Protein AF-A0A348S200-F1 (afdb_monomer)

Secondary structure (DSSP, 8-state):
--------------------------SSPTT----------S-EEEEEE-TT--EEEEETTTTEEEEE---

Sequence (71 aa):
MSLALGVFTIHTCIAQDSSLREKTLTVTAPGAQLQQLGNDFKFTEGPAADKEGNVFFTDQPNDRIVRWDAR

pLDDT: mean 81.73, std 19.5, range [40.91, 98.56]

Solvent-accessible surface area (backbone atoms only — not comparable to full-atom values): 5143 Å² total; per-residue (Å²): 138,84,87,83,89,77,90,80,74,84,85,81,86,79,76,79,77,74,75,78,65,80,73,76,82,63,96,57,61,92,90,64,76,93,74,90,86,79,78,95,64,80,38,79,46,77,78,46,68,52,97,82,52,31,36,34,28,37,28,42,88,73,81,41,79,47,79,46,79,57,130

Mean predicted aligned error: 13.57 Å

Nearest PDB structures 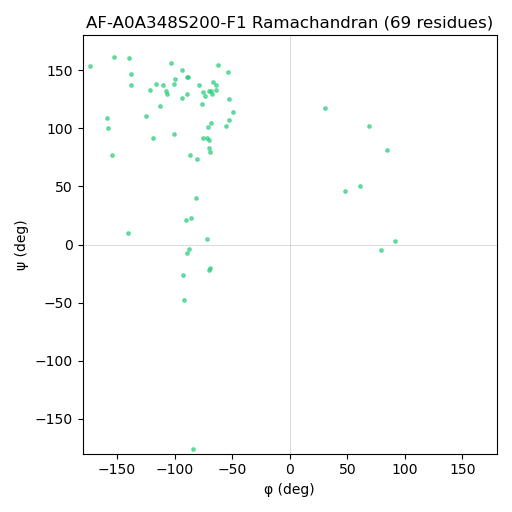(foldseek):
  3wwf-assembly1_C  TM=8.007E-01  e=3.505E-01  unclassified
  4qoa-assembly1_A-2  TM=4.522E-01  e=6.422E+00  Bacteroides uniformis ATCC 8492
  8j07-assembly1_G  TM=2.213E-01  e=3.007E+00  Homo sapiens

Radius of gyration: 30.86 Å; Cα contacts (8 Å, |Δi|>4): 59; chains: 1; bounding box: 26×28×101 Å

Structure (mmCIF, N/CA/C/O backbone):
data_AF-A0A348S200-F1
#
_entry.id   AF-A0A348S200-F1
#
loop_
_atom_site.group_PDB
_atom_site.id
_atom_site.type_symbol
_atom_site.label_atom_id
_atom_site.label_alt_id
_atom_site.label_comp_id
_atom_site.label_asym_id
_atom_site.label_entity_id
_atom_site.label_seq_id
_atom_site.pdbx_PDB_ins_code
_atom_site.Cartn_x
_atom_site.Cartn_y
_atom_site.Cartn_z
_atom_site.occupancy
_atom_site.B_iso_or_equiv
_atom_site.auth_seq_id
_atom_site.auth_comp_id
_atom_site.auth_asym_id
_atom_site.auth_atom_id
_atom_site.pdbx_PDB_model_num
ATOM 1 N N . MET A 1 1 ? -9.640 -17.750 88.040 1.00 46.75 1 MET A N 1
ATOM 2 C CA . MET A 1 1 ? -8.186 -18.022 88.040 1.00 46.75 1 MET A CA 1
ATOM 3 C C . MET A 1 1 ? -7.808 -18.612 86.694 1.00 46.75 1 MET A C 1
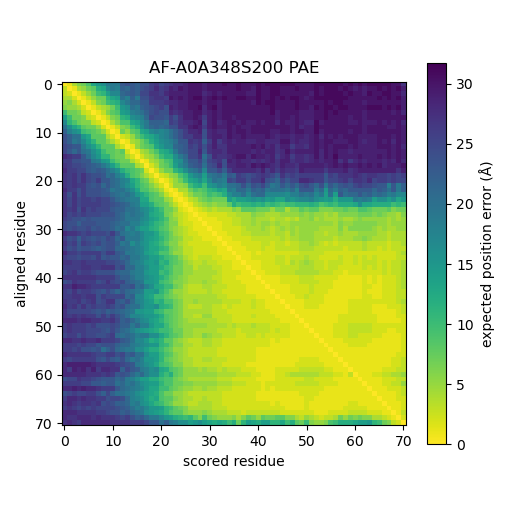ATOM 5 O O . MET A 1 1 ? -8.617 -19.327 86.123 1.00 46.75 1 MET A O 1
ATOM 9 N N . SER A 1 2 ? -6.591 -18.307 86.246 1.00 50.25 2 SER A N 1
ATOM 10 C CA . SER A 1 2 ? -5.960 -18.680 84.972 1.00 50.25 2 SER A CA 1
ATOM 11 C C . SER A 1 2 ? -6.275 -17.789 83.760 1.00 50.25 2 SER A C 1
ATOM 13 O O . SER A 1 2 ? -7.115 -18.089 82.918 1.00 50.25 2 SER A O 1
ATOM 15 N N . LEU A 1 3 ? -5.538 -16.672 83.704 1.00 40.91 3 LEU A N 1
ATOM 16 C CA . LEU A 1 3 ? -5.104 -16.020 82.468 1.00 40.91 3 LEU A CA 1
ATOM 17 C C . LEU A 1 3 ? -4.156 -16.968 81.713 1.00 40.91 3 LEU A C 1
ATOM 19 O O . LEU A 1 3 ? -3.220 -17.485 82.320 1.00 40.91 3 LEU A O 1
ATOM 23 N N . ALA A 1 4 ? -4.307 -17.080 80.395 1.00 51.34 4 ALA A N 1
ATOM 24 C CA . ALA A 1 4 ? -3.197 -17.413 79.508 1.00 51.34 4 ALA A CA 1
ATOM 25 C C . ALA A 1 4 ? -3.092 -16.336 78.426 1.00 51.34 4 ALA A C 1
ATOM 27 O O . ALA A 1 4 ? -3.966 -16.159 77.580 1.00 51.34 4 ALA A O 1
ATOM 28 N N . LEU A 1 5 ? -2.009 -15.582 78.554 1.00 51.03 5 LEU A N 1
ATOM 29 C CA . LEU A 1 5 ? -1.487 -14.563 77.664 1.00 51.03 5 LEU A CA 1
ATOM 30 C C . LEU A 1 5 ? -0.986 -15.240 76.374 1.00 51.03 5 LEU A C 1
ATOM 32 O O . LEU A 1 5 ? -0.237 -16.211 76.452 1.00 51.03 5 LEU A O 1
ATOM 36 N N . GLY A 1 6 ? -1.361 -14.730 75.202 1.00 45.84 6 GLY A N 1
ATOM 37 C CA . GLY A 1 6 ? -0.906 -15.257 73.913 1.00 45.84 6 GLY A CA 1
ATOM 38 C C . GLY A 1 6 ? -0.946 -14.185 72.834 1.00 45.84 6 GLY A C 1
ATOM 39 O O . GLY A 1 6 ? -1.867 -14.134 72.028 1.00 45.84 6 GLY A O 1
ATOM 40 N N . VAL A 1 7 ? 0.042 -13.293 72.864 1.00 54.28 7 VAL A N 1
ATOM 41 C CA . VAL A 1 7 ? 0.286 -12.273 71.840 1.00 54.28 7 VAL A CA 1
ATOM 42 C C . VAL A 1 7 ? 0.737 -12.980 70.559 1.00 54.28 7 VAL A C 1
ATOM 44 O O . VAL A 1 7 ? 1.876 -13.431 70.482 1.00 54.28 7 VAL A O 1
ATOM 47 N N . PHE A 1 8 ? -0.140 -13.082 69.558 1.00 50.09 8 PHE A N 1
ATOM 48 C CA . PHE A 1 8 ? 0.251 -13.419 68.186 1.00 50.09 8 PHE A CA 1
ATOM 49 C C . PHE A 1 8 ? 0.298 -12.132 67.357 1.00 50.09 8 PHE A C 1
ATOM 51 O O . PHE A 1 8 ? -0.712 -11.593 66.920 1.00 50.09 8 PHE A O 1
ATOM 58 N N . THR A 1 9 ? 1.519 -11.614 67.286 1.00 50.03 9 THR A N 1
ATOM 59 C CA . THR A 1 9 ? 2.178 -10.908 66.183 1.00 50.03 9 THR A CA 1
ATOM 60 C C . THR A 1 9 ? 1.326 -10.074 65.217 1.00 50.03 9 THR A C 1
ATOM 62 O O . THR A 1 9 ? 0.525 -10.553 64.423 1.00 50.03 9 THR A O 1
ATOM 65 N N . ILE A 1 10 ? 1.642 -8.785 65.244 1.00 58.66 10 ILE A N 1
ATOM 66 C CA . ILE A 1 10 ? 1.326 -7.745 64.272 1.00 58.66 10 ILE A CA 1
ATOM 67 C C . ILE A 1 10 ? 1.789 -8.150 62.851 1.00 58.66 10 ILE A C 1
ATOM 69 O O . ILE A 1 10 ? 2.843 -8.756 62.698 1.00 58.66 10 ILE A O 1
ATOM 73 N N . HIS A 1 11 ? 1.044 -7.687 61.836 1.00 53.62 11 HIS A N 1
ATOM 74 C CA . HIS A 1 11 ? 1.399 -7.609 60.407 1.00 53.62 11 HIS A CA 1
ATOM 75 C C . HIS A 1 11 ? 1.526 -8.935 59.640 1.00 53.62 11 HIS A C 1
ATOM 77 O O . HIS A 1 11 ? 2.589 -9.536 59.585 1.00 53.62 11 HIS A O 1
ATOM 83 N N . THR A 1 12 ? 0.506 -9.278 58.848 1.00 48.06 12 THR A N 1
ATOM 84 C CA . THR A 1 12 ? 0.576 -9.014 57.398 1.00 48.06 12 THR A CA 1
ATOM 85 C C . THR A 1 12 ? -0.844 -8.976 56.824 1.00 48.06 12 THR A C 1
ATOM 87 O O . THR A 1 12 ? -1.468 -10.003 56.572 1.00 48.06 12 THR A O 1
ATOM 90 N N . CYS A 1 13 ? -1.382 -7.777 56.613 1.00 48.06 13 CYS A N 1
ATOM 91 C CA . CYS A 1 13 ? -2.462 -7.584 55.656 1.00 48.06 13 CYS A CA 1
ATOM 92 C C . CYS A 1 13 ? -1.857 -7.728 54.252 1.00 48.06 13 CYS A C 1
ATOM 94 O O . CYS A 1 13 ? -1.371 -6.759 53.683 1.00 48.06 13 CYS A O 1
ATOM 96 N N . ILE A 1 14 ? -1.857 -8.934 53.680 1.00 56.47 14 ILE A N 1
ATOM 97 C CA . ILE A 1 14 ? -1.649 -9.064 52.233 1.00 56.47 14 ILE A CA 1
ATOM 98 C C . ILE A 1 14 ? -3.015 -8.908 51.570 1.00 56.47 14 ILE A C 1
ATOM 100 O O . ILE A 1 14 ? -3.651 -9.874 51.163 1.00 56.47 14 ILE A O 1
ATOM 104 N N . ALA A 1 15 ? -3.482 -7.664 51.478 1.00 59.53 15 ALA A N 1
ATOM 105 C CA . ALA A 1 15 ? -4.334 -7.294 50.361 1.00 59.53 15 ALA A CA 1
ATOM 106 C C . ALA A 1 15 ? -3.393 -7.162 49.158 1.00 59.53 15 ALA A C 1
ATOM 108 O O . ALA A 1 15 ? -2.778 -6.119 48.952 1.00 59.53 15 ALA A O 1
ATOM 109 N N . GLN A 1 16 ? -3.206 -8.244 48.400 1.00 57.56 16 GLN A N 1
ATOM 110 C CA . GLN A 1 16 ? -2.669 -8.125 47.048 1.00 57.56 16 GLN A CA 1
ATOM 111 C C . GLN A 1 16 ? -3.762 -7.470 46.200 1.00 57.56 16 GLN A C 1
ATOM 113 O O . GLN A 1 16 ? -4.550 -8.149 45.548 1.00 57.56 16 GLN A O 1
ATOM 118 N N . ASP A 1 17 ? -3.832 -6.139 46.252 1.00 57.19 17 ASP A N 1
ATOM 119 C CA . ASP A 1 17 ? -4.509 -5.344 45.234 1.00 57.19 17 ASP A CA 1
ATOM 120 C C . ASP A 1 17 ? -3.678 -5.436 43.949 1.00 57.19 17 ASP A C 1
ATOM 122 O O . ASP A 1 17 ? -2.853 -4.585 43.626 1.00 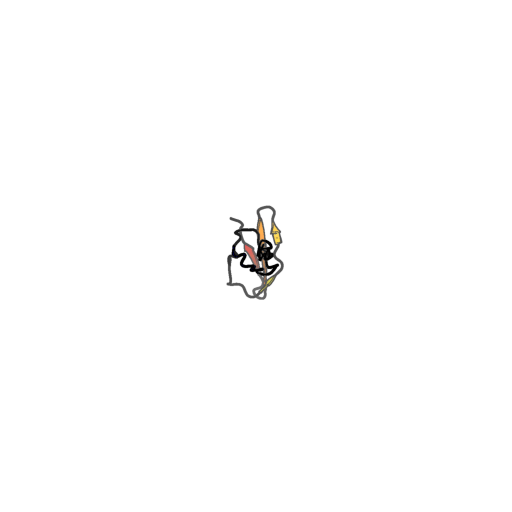57.19 17 ASP A O 1
ATOM 126 N N . SER A 1 18 ? -3.829 -6.547 43.236 1.00 60.94 18 SER A N 1
ATOM 127 C CA . SER A 1 18 ? -3.245 -6.767 41.916 1.00 60.94 18 SER A CA 1
ATOM 128 C C . SER A 1 18 ? -4.098 -6.113 40.820 1.00 60.94 18 SER A C 1
ATOM 130 O O . SER A 1 18 ? -4.304 -6.692 39.754 1.00 60.94 18 SER A O 1
ATOM 132 N N . SER A 1 19 ? -4.633 -4.910 41.059 1.00 61.47 19 SER A N 1
ATOM 133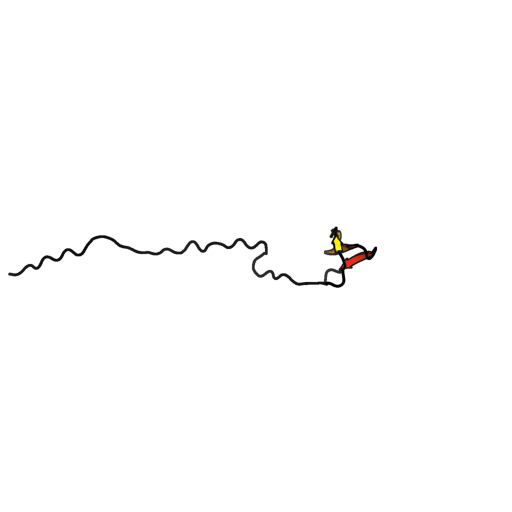 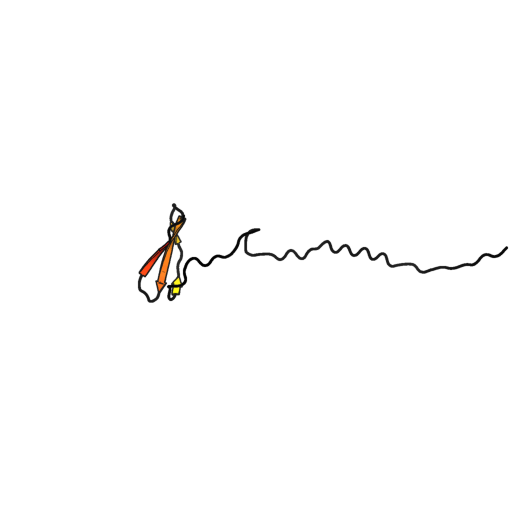C CA . SER A 1 19 ? -5.516 -4.241 40.093 1.00 61.47 19 SER A CA 1
ATOM 134 C C . SER A 1 19 ? -4.798 -3.395 39.043 1.00 61.47 19 SER A C 1
ATOM 136 O O . SER A 1 19 ? -5.431 -2.972 38.073 1.00 61.47 19 SER A O 1
ATOM 138 N N . LEU A 1 20 ? -3.474 -3.242 39.108 1.00 61.16 20 LEU A N 1
ATOM 139 C CA . LEU A 1 20 ? -2.721 -2.758 37.953 1.00 61.16 20 LEU A CA 1
ATOM 140 C C . LEU A 1 20 ? -2.479 -3.922 36.989 1.00 61.16 20 LEU A C 1
ATOM 142 O O . LEU A 1 20 ? -1.370 -4.436 36.866 1.00 61.16 20 LEU A O 1
ATOM 146 N N . ARG A 1 21 ? -3.546 -4.340 36.291 1.00 66.31 21 ARG A N 1
ATOM 147 C CA . ARG A 1 21 ? -3.406 -5.048 35.014 1.00 66.31 21 ARG A CA 1
ATOM 148 C C . ARG A 1 21 ? -2.443 -4.224 34.177 1.00 66.31 21 ARG A C 1
ATOM 150 O O . ARG A 1 21 ? -2.763 -3.091 33.816 1.00 66.31 21 ARG A O 1
ATOM 157 N N . GLU A 1 22 ? -1.278 -4.786 33.891 1.00 67.69 22 GLU A N 1
ATOM 158 C CA . GLU A 1 22 ? -0.360 -4.240 32.909 1.00 67.69 22 GLU A CA 1
ATOM 159 C C . GLU A 1 22 ? -1.144 -4.112 31.605 1.00 67.69 22 GLU A C 1
ATOM 161 O O . GLU A 1 22 ? -1.491 -5.100 30.955 1.00 67.69 22 GLU A O 1
ATOM 166 N N . LYS A 1 23 ? -1.563 -2.884 31.292 1.00 66.62 23 LYS A N 1
ATOM 167 C CA . LYS A 1 23 ? -2.308 -2.591 30.079 1.00 66.62 23 LYS A CA 1
ATOM 168 C C . LYS A 1 23 ? -1.312 -2.762 28.949 1.00 66.62 23 LYS A C 1
ATOM 170 O O . LYS A 1 23 ? -0.614 -1.812 28.608 1.00 66.62 23 LYS A O 1
ATOM 175 N N . THR A 1 24 ? -1.224 -3.973 28.406 1.00 73.12 24 THR A N 1
ATOM 176 C CA . THR A 1 24 ? -0.489 -4.239 27.176 1.00 73.12 24 THR A CA 1
ATOM 177 C C . THR A 1 24 ? -1.009 -3.252 26.145 1.00 73.12 24 THR A C 1
ATOM 179 O O . THR A 1 24 ? -2.162 -3.325 25.717 1.00 73.12 24 THR A O 1
ATOM 182 N N . LEU A 1 25 ? -0.189 -2.255 25.828 1.00 79.25 25 LEU A N 1
ATOM 183 C CA . LEU A 1 25 ? -0.524 -1.269 24.820 1.00 79.25 25 LEU A CA 1
ATOM 184 C C . LEU A 1 25 ? -0.444 -1.991 23.481 1.00 79.25 25 LEU A C 1
ATOM 186 O O . LEU A 1 25 ? 0.637 -2.26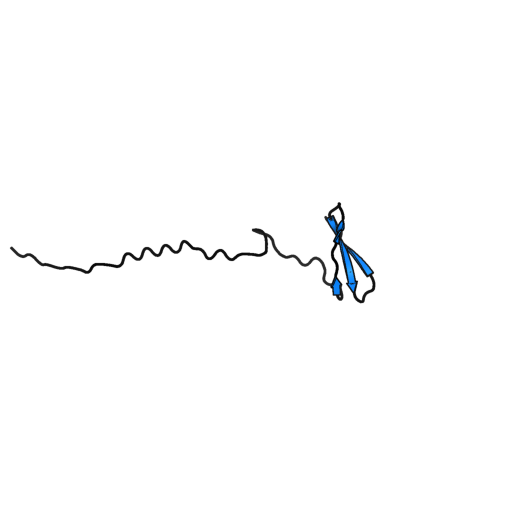8 22.968 1.00 79.25 25 LEU A O 1
ATOM 190 N N . THR A 1 26 ? -1.600 -2.366 22.949 1.00 86.50 26 THR A N 1
ATOM 191 C CA . THR A 1 26 ? -1.701 -2.906 21.600 1.00 86.50 26 THR A CA 1
ATOM 192 C C . THR A 1 26 ? -1.643 -1.749 20.613 1.00 86.50 26 THR A C 1
ATOM 194 O O . THR A 1 26 ? -2.278 -0.716 20.811 1.00 86.50 26 THR A O 1
ATOM 197 N N . VAL A 1 27 ? -0.887 -1.921 19.528 1.00 91.50 27 VAL A N 1
ATOM 198 C CA . VAL A 1 27 ? -0.864 -0.956 18.412 1.00 91.50 27 VAL A CA 1
ATOM 199 C C . VAL A 1 27 ? -2.194 -0.981 17.644 1.00 91.50 27 VAL A C 1
ATOM 201 O O . VAL A 1 27 ? -2.548 -0.029 16.956 1.00 91.50 27 VAL A O 1
ATOM 204 N N . THR A 1 28 ? -2.955 -2.067 17.780 1.00 91.75 28 THR A N 1
ATOM 205 C CA . THR A 1 28 ? -4.254 -2.258 17.141 1.00 91.75 28 THR A CA 1
ATOM 206 C C . THR A 1 28 ? -5.406 -1.824 18.047 1.00 91.75 28 THR A C 1
ATOM 208 O O . THR A 1 28 ? -5.330 -1.905 19.278 1.00 91.75 28 THR A O 1
ATOM 211 N N . ALA A 1 29 ? -6.500 -1.377 17.424 1.00 91.25 29 ALA A N 1
ATOM 212 C CA . ALA A 1 29 ? -7.752 -1.089 18.116 1.00 91.25 29 ALA A CA 1
ATOM 213 C C . ALA A 1 29 ? -8.340 -2.362 18.770 1.00 91.25 29 ALA A C 1
ATOM 215 O O . ALA A 1 29 ? -8.084 -3.470 18.286 1.00 91.25 29 ALA A O 1
ATOM 216 N N . PRO A 1 30 ? -9.154 -2.243 19.839 1.00 90.19 30 PRO A N 1
ATOM 217 C CA . PRO A 1 30 ? -9.793 -3.396 20.471 1.00 90.19 30 PRO A CA 1
ATOM 218 C C . PRO A 1 30 ? -10.563 -4.261 19.464 1.00 90.19 30 PRO A C 1
ATOM 220 O O . PRO A 1 30 ? -11.419 -3.765 18.737 1.00 90.19 30 PRO A O 1
ATOM 223 N N . GLY A 1 31 ? -10.250 -5.557 19.424 1.00 91.69 31 GLY A N 1
ATOM 224 C CA . GLY A 1 31 ? -10.888 -6.520 18.520 1.00 91.69 31 GLY A CA 1
ATOM 225 C C . GLY A 1 31 ? -10.383 -6.504 17.071 1.00 91.69 31 GLY A C 1
ATOM 226 O O . GLY A 1 31 ? -10.786 -7.370 16.299 1.00 91.69 31 GLY A O 1
ATOM 227 N N . ALA A 1 32 ? -9.490 -5.583 16.692 1.00 93.75 32 ALA A N 1
ATOM 228 C CA . ALA A 1 32 ? -8.915 -5.567 15.352 1.00 93.75 32 ALA A CA 1
ATOM 229 C C . ALA A 1 32 ? -7.951 -6.747 15.152 1.00 93.75 32 ALA A C 1
ATOM 231 O O . ALA A 1 32 ? -7.064 -6.992 15.974 1.00 93.75 32 ALA A O 1
ATOM 232 N N . GLN A 1 33 ? -8.115 -7.455 14.034 1.00 92.81 33 GLN A N 1
ATOM 233 C CA . GLN A 1 33 ? -7.256 -8.563 13.626 1.00 92.81 33 GLN A C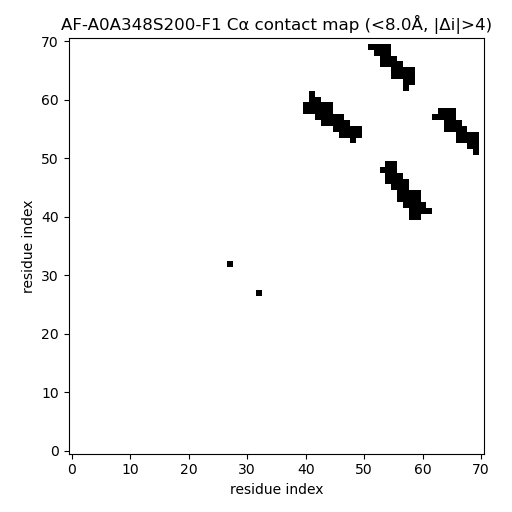A 1
ATOM 234 C C . GLN A 1 33 ? -6.531 -8.210 12.329 1.00 92.81 33 GLN A C 1
ATOM 236 O O . GLN A 1 33 ? -7.126 -7.647 11.412 1.00 92.81 33 GLN A O 1
ATOM 241 N N . LEU A 1 34 ? -5.243 -8.545 12.254 1.00 93.19 34 LEU A N 1
ATOM 242 C CA . LEU A 1 34 ? -4.469 -8.396 11.027 1.00 93.19 34 LEU A CA 1
ATOM 243 C C . LEU A 1 34 ? -4.884 -9.487 10.035 1.00 93.19 34 LEU A C 1
ATOM 245 O O . LEU A 1 34 ? -4.851 -10.670 10.368 1.00 93.19 34 LEU A O 1
ATOM 249 N N . GLN A 1 35 ? -5.232 -9.089 8.815 1.00 93.44 35 GLN A N 1
ATOM 250 C CA . GLN A 1 35 ? -5.573 -10.003 7.731 1.00 93.44 35 GLN A CA 1
ATOM 251 C C . GLN A 1 35 ? -4.634 -9.782 6.547 1.00 93.44 35 GLN A C 1
ATOM 253 O O . GLN A 1 35 ? -4.420 -8.653 6.111 1.00 93.44 35 GLN A O 1
ATOM 258 N N . GLN A 1 36 ? -4.096 -10.872 6.003 1.00 94.12 36 GLN A N 1
ATOM 259 C CA . GLN A 1 36 ? -3.347 -10.830 4.754 1.00 94.12 36 GLN A CA 1
ATOM 260 C C . GLN A 1 36 ? -4.325 -10.706 3.578 1.00 94.12 36 GLN A C 1
ATOM 262 O O . GLN A 1 36 ? -5.177 -11.572 3.391 1.00 94.12 36 GLN A O 1
ATOM 267 N N . LEU A 1 37 ? -4.194 -9.636 2.791 1.00 92.00 37 LEU A N 1
ATOM 268 C CA . LEU A 1 37 ? -5.049 -9.373 1.625 1.00 92.00 37 LEU A CA 1
ATOM 269 C C . LEU A 1 37 ? -4.464 -9.920 0.312 1.00 92.00 37 LEU A C 1
ATOM 271 O O . LEU A 1 37 ? -5.214 -10.264 -0.596 1.00 92.00 37 LEU 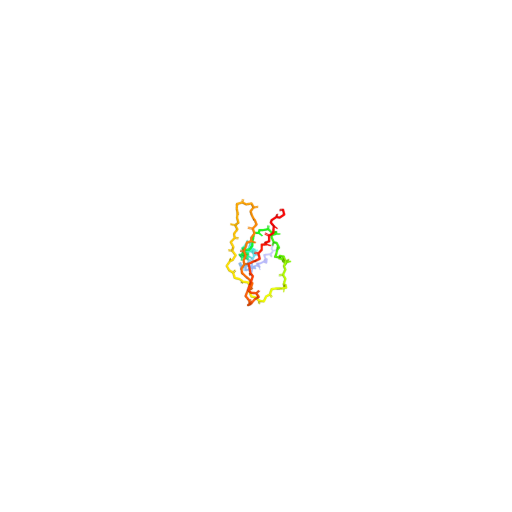A O 1
ATOM 275 N N . GLY A 1 38 ? -3.138 -10.055 0.225 1.00 93.12 38 GLY A N 1
ATOM 276 C CA . GLY A 1 38 ? -2.440 -10.647 -0.917 1.00 93.12 38 GLY A CA 1
ATOM 277 C C . GLY A 1 38 ? -0.942 -10.806 -0.648 1.00 93.12 38 GLY A C 1
ATOM 278 O O . GLY A 1 38 ? -0.383 -10.092 0.183 1.00 93.12 38 GLY A O 1
ATOM 279 N N . ASN A 1 39 ? -0.303 -11.764 -1.319 1.00 95.94 39 ASN A N 1
ATOM 280 C CA . ASN A 1 39 ? 1.126 -12.084 -1.175 1.00 95.94 39 ASN A CA 1
ATOM 281 C C . ASN A 1 39 ? 1.830 -12.423 -2.500 1.00 95.94 39 ASN A C 1
ATOM 283 O O . ASN A 1 39 ? 2.987 -12.832 -2.482 1.00 95.94 39 ASN A O 1
ATOM 287 N N . ASP A 1 40 ? 1.178 -12.202 -3.641 1.00 96.50 40 ASP A N 1
ATOM 288 C CA . ASP A 1 40 ? 1.745 -12.460 -4.974 1.00 96.50 40 ASP A CA 1
ATOM 289 C C . ASP A 1 40 ? 2.587 -11.280 -5.510 1.00 96.50 40 ASP A C 1
ATOM 291 O O . ASP A 1 40 ? 2.780 -11.115 -6.718 1.00 96.50 40 ASP A O 1
ATOM 295 N N . PHE A 1 41 ? 3.083 -10.434 -4.606 1.00 96.94 41 PHE A N 1
ATOM 296 C CA . PHE A 1 41 ? 3.902 -9.258 -4.897 1.00 96.94 41 PHE A CA 1
ATOM 297 C C . PHE A 1 41 ? 5.372 -9.551 -4.593 1.00 96.94 41 PHE A C 1
ATOM 299 O O . PHE A 1 41 ? 5.693 -10.432 -3.792 1.00 96.94 41 PHE A O 1
ATOM 306 N N . LYS A 1 42 ? 6.285 -8.820 -5.231 1.00 97.94 42 LYS A N 1
ATOM 307 C CA . LYS A 1 42 ? 7.724 -8.953 -4.973 1.00 97.94 42 LYS A CA 1
ATOM 308 C C . LYS A 1 42 ? 8.193 -7.976 -3.906 1.00 97.94 42 LYS A C 1
ATOM 310 O O . LYS A 1 42 ? 8.869 -8.402 -2.971 1.00 97.94 42 LYS A O 1
ATOM 315 N N . PHE A 1 43 ? 7.818 -6.706 -4.020 1.00 97.56 43 PHE A N 1
ATOM 316 C CA . PHE A 1 43 ? 8.160 -5.677 -3.045 1.00 97.56 43 PHE A CA 1
ATOM 317 C C . PHE A 1 43 ? 7.187 -4.501 -3.148 1.00 97.56 43 PHE A C 1
ATOM 319 O O . PHE A 1 43 ? 7.195 -3.748 -4.121 1.00 97.56 43 PHE A O 1
ATOM 326 N N . THR A 1 44 ? 6.317 -4.362 -2.150 1.00 97.75 44 THR A N 1
ATOM 327 C CA . THR A 1 44 ? 5.273 -3.333 -2.145 1.00 97.75 44 THR A CA 1
ATOM 328 C C . THR A 1 44 ? 5.766 -2.039 -1.505 1.00 97.75 44 THR A C 1
ATOM 330 O O . THR A 1 44 ? 6.237 -2.077 -0.370 1.00 97.75 44 THR A O 1
ATOM 333 N N . GLU A 1 45 ? 5.583 -0.894 -2.164 1.00 98.06 45 GLU A N 1
ATOM 334 C CA . GLU A 1 45 ? 5.913 0.427 -1.605 1.00 98.06 45 GLU A CA 1
ATOM 335 C C . GLU A 1 45 ? 4.862 1.492 -1.939 1.00 98.06 45 GLU A C 1
ATOM 337 O O . GLU A 1 45 ? 4.099 1.369 -2.901 1.00 98.06 45 GLU A O 1
ATOM 342 N N . GLY A 1 46 ? 4.873 2.576 -1.158 1.00 97.75 46 GLY A N 1
ATOM 343 C CA . GLY A 1 46 ? 4.120 3.799 -1.436 1.00 97.75 46 GLY A CA 1
ATOM 344 C C . GLY A 1 46 ? 2.598 3.631 -1.494 1.00 97.75 46 GLY A C 1
ATOM 345 O O . GLY A 1 46 ? 2.006 4.077 -2.476 1.00 97.75 46 GLY A O 1
ATOM 346 N N . PRO A 1 47 ? 1.944 3.003 -0.494 1.00 97.94 47 PRO A N 1
ATOM 347 C CA . PRO A 1 47 ? 0.491 2.915 -0.481 1.00 97.94 47 PRO A CA 1
ATOM 348 C C . PRO A 1 47 ? -0.146 4.309 -0.352 1.00 97.94 47 PRO A C 1
ATOM 350 O O . PRO A 1 47 ? 0.228 5.093 0.522 1.00 97.94 47 PRO A O 1
ATOM 353 N N . ALA A 1 48 ? -1.143 4.597 -1.185 1.00 98.38 48 ALA A N 1
ATOM 354 C CA . ALA A 1 48 ? -1.957 5.809 -1.134 1.00 98.38 48 ALA A CA 1
ATOM 355 C C . ALA A 1 48 ? -3.432 5.467 -1.376 1.00 98.38 48 ALA A C 1
ATOM 357 O O . ALA A 1 48 ? -3.743 4.672 -2.259 1.00 98.38 48 ALA A O 1
ATOM 358 N N . ALA A 1 49 ? -4.338 6.063 -0.601 1.00 98.19 49 ALA A N 1
ATOM 359 C CA . ALA A 1 49 ? -5.777 5.847 -0.743 1.00 98.19 49 ALA A CA 1
ATOM 360 C C . ALA A 1 49 ? -6.445 6.988 -1.524 1.00 98.19 49 ALA A C 1
ATOM 362 O O . ALA A 1 49 ? -6.089 8.157 -1.342 1.00 98.19 49 ALA A O 1
ATOM 363 N N . ASP A 1 50 ? -7.424 6.660 -2.368 1.00 98.00 50 ASP A N 1
ATOM 364 C CA . ASP A 1 50 ? -8.327 7.648 -2.965 1.00 98.00 50 ASP A CA 1
ATOM 365 C C . ASP A 1 50 ? -9.509 7.995 -2.031 1.00 98.00 50 ASP A C 1
ATOM 367 O O . ASP A 1 50 ? -9.581 7.554 -0.883 1.00 98.00 50 ASP A O 1
ATOM 371 N N . LYS A 1 51 ? -10.445 8.825 -2.513 1.00 97.81 51 LYS A N 1
ATOM 372 C CA . LYS A 1 51 ? -11.619 9.265 -1.733 1.00 97.81 51 LYS A CA 1
ATOM 373 C C . LYS A 1 51 ? -12.650 8.163 -1.486 1.00 97.81 51 LYS A C 1
ATOM 375 O O . LYS A 1 51 ? -13.460 8.303 -0.575 1.00 97.81 51 LYS A O 1
ATOM 380 N N . GLU A 1 52 ? -12.653 7.127 -2.313 1.00 97.31 52 GLU A N 1
ATOM 381 C CA . GLU A 1 52 ? -13.548 5.974 -2.195 1.00 97.31 52 GLU A CA 1
ATOM 382 C C . GLU A 1 52 ? -12.932 4.887 -1.299 1.00 97.31 52 GLU A C 1
ATOM 384 O O . GLU A 1 52 ? -13.603 3.925 -0.941 1.00 97.31 52 GLU A O 1
ATOM 389 N N . GLY A 1 53 ? -11.671 5.063 -0.890 1.00 96.88 53 GLY A N 1
ATOM 390 C CA . GLY A 1 53 ? -10.935 4.138 -0.038 1.00 96.88 53 GLY A CA 1
ATOM 391 C C . GLY A 1 53 ? -10.138 3.091 -0.814 1.00 96.88 53 GLY A C 1
ATOM 392 O O . GLY A 1 53 ? -9.494 2.253 -0.182 1.00 96.88 53 GLY A O 1
ATOM 393 N N . ASN A 1 54 ? -10.129 3.135 -2.151 1.00 97.88 54 ASN A N 1
ATOM 394 C CA . ASN A 1 54 ? -9.289 2.234 -2.937 1.00 97.88 54 ASN A CA 1
ATOM 395 C C . ASN A 1 54 ? -7.818 2.567 -2.683 1.00 97.88 54 ASN A C 1
ATOM 397 O O . ASN A 1 54 ? -7.441 3.739 -2.614 1.00 97.88 54 ASN A O 1
ATOM 401 N N . VAL A 1 55 ? -6.981 1.538 -2.567 1.00 97.75 55 VAL A N 1
ATOM 402 C CA . VAL A 1 55 ? -5.556 1.687 -2.251 1.00 97.75 55 VAL A CA 1
ATOM 403 C C . VAL A 1 55 ? -4.715 1.411 -3.487 1.00 97.75 55 VAL A C 1
ATOM 405 O O . VAL A 1 55 ? -4.852 0.373 -4.127 1.00 97.75 55 VAL A O 1
ATOM 408 N N . PHE A 1 56 ? -3.802 2.323 -3.790 1.00 98.25 56 PHE A N 1
ATOM 409 C CA . PHE A 1 56 ? -2.829 2.214 -4.868 1.00 98.25 56 PHE A CA 1
ATOM 410 C C . PHE A 1 56 ? -1.438 2.030 -4.279 1.00 98.25 56 PHE A C 1
ATOM 412 O O . PHE A 1 56 ? -1.097 2.705 -3.312 1.00 98.25 56 PHE A O 1
ATOM 419 N N . PHE A 1 57 ? -0.632 1.139 -4.845 1.00 98.31 57 PHE A N 1
ATOM 420 C CA . PHE A 1 57 ? 0.751 0.915 -4.416 1.00 98.31 57 PHE A CA 1
ATOM 421 C C . PHE A 1 57 ? 1.609 0.405 -5.574 1.00 98.31 57 PHE A C 1
ATOM 423 O O . PHE A 1 57 ? 1.098 -0.094 -6.578 1.00 98.31 57 PHE A O 1
ATOM 430 N N . THR A 1 58 ? 2.925 0.531 -5.441 1.00 98.56 58 THR A N 1
ATOM 431 C CA . THR A 1 58 ? 3.883 -0.030 -6.404 1.00 98.56 58 THR A CA 1
ATOM 432 C C . THR A 1 58 ? 4.241 -1.461 -6.025 1.00 98.56 58 THR A C 1
ATOM 434 O O . THR A 1 58 ? 4.343 -1.769 -4.840 1.00 98.56 58 THR A O 1
ATOM 437 N N . ASP A 1 59 ? 4.438 -2.330 -7.016 1.00 98.44 59 ASP A N 1
ATOM 438 C CA . ASP A 1 59 ? 4.982 -3.681 -6.836 1.00 98.44 59 ASP A CA 1
ATOM 439 C C . ASP A 1 59 ? 6.294 -3.804 -7.619 1.00 98.44 59 ASP A C 1
ATOM 441 O O . ASP A 1 59 ? 6.309 -4.110 -8.813 1.00 98.44 59 ASP A O 1
ATOM 445 N N . GLN A 1 60 ? 7.407 -3.517 -6.953 1.00 97.62 60 GLN A N 1
ATOM 446 C CA . GLN A 1 60 ? 8.745 -3.590 -7.532 1.00 97.62 60 GLN A CA 1
ATOM 447 C C . GLN A 1 60 ? 9.329 -4.999 -7.342 1.00 97.62 60 GLN A C 1
ATOM 449 O O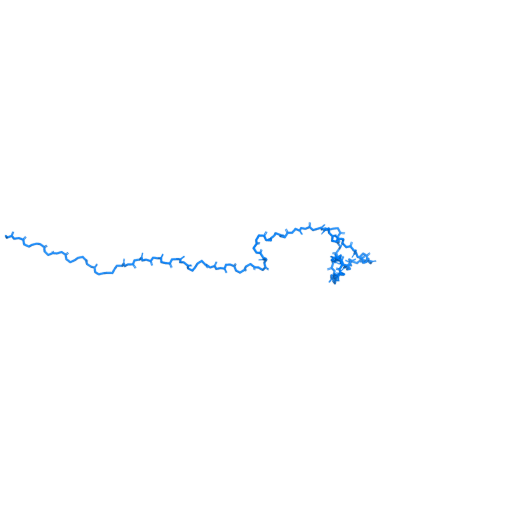 . GLN A 1 60 ? 9.093 -5.624 -6.313 1.00 97.62 60 GLN A O 1
ATOM 454 N N . PRO A 1 61 ? 10.109 -5.545 -8.290 1.00 97.25 61 PRO A N 1
ATOM 455 C CA . PRO A 1 61 ? 10.502 -4.990 -9.583 1.00 97.25 61 PRO A CA 1
ATOM 456 C C . PRO A 1 61 ? 9.527 -5.357 -10.722 1.00 97.25 61 PRO A C 1
ATOM 458 O O . PRO A 1 61 ? 9.917 -5.329 -11.882 1.00 97.25 61 PRO A O 1
ATOM 461 N N . ASN A 1 62 ? 8.273 -5.723 -10.427 1.00 98.06 62 ASN A N 1
ATOM 462 C CA . ASN A 1 62 ? 7.292 -6.140 -11.442 1.00 98.06 62 ASN A CA 1
ATOM 463 C C . ASN A 1 62 ? 6.762 -4.983 -12.320 1.00 98.06 62 ASN A C 1
ATOM 465 O O . ASN A 1 62 ? 5.852 -5.208 -13.114 1.00 98.06 62 ASN A O 1
ATOM 469 N N . ASP A 1 63 ? 7.301 -3.770 -12.159 1.00 97.19 63 ASP A N 1
ATOM 470 C CA . ASP A 1 63 ? 7.020 -2.566 -12.955 1.00 97.19 63 ASP A CA 1
ATOM 471 C C . ASP A 1 63 ? 5.521 -2.283 -13.160 1.00 97.19 63 ASP A C 1
ATOM 473 O O . ASP A 1 63 ? 5.034 -2.031 -14.262 1.00 97.19 63 ASP A O 1
ATOM 477 N N . ARG A 1 64 ? 4.751 -2.375 -12.068 1.00 98.00 64 ARG A N 1
ATOM 478 C CA . ARG A 1 64 ? 3.309 -2.108 -12.078 1.00 98.00 64 ARG A CA 1
ATOM 479 C C . ARG A 1 64 ? 2.856 -1.305 -10.867 1.00 98.00 64 ARG A C 1
ATOM 481 O O . ARG A 1 64 ? 3.355 -1.485 -9.754 1.00 98.00 64 ARG A O 1
ATOM 488 N N . ILE A 1 65 ? 1.843 -0.473 -11.095 1.00 98.19 65 ILE A N 1
ATOM 489 C CA . ILE A 1 65 ? 1.012 0.113 -10.042 1.00 98.19 65 ILE A CA 1
ATOM 490 C C . ILE A 1 65 ? -0.203 -0.796 -9.867 1.00 98.19 65 ILE A C 1
ATOM 492 O O . ILE A 1 65 ? -0.902 -1.105 -10.833 1.00 98.19 65 ILE A O 1
ATOM 496 N N . VAL A 1 66 ? -0.448 -1.235 -8.639 1.00 98.00 66 VAL A N 1
ATOM 497 C CA . VAL A 1 66 ? -1.580 -2.084 -8.270 1.00 98.00 66 VAL A CA 1
ATOM 498 C C . VAL A 1 66 ? -2.657 -1.217 -7.632 1.00 98.00 66 VAL A C 1
ATOM 500 O O . VAL A 1 66 ? -2.347 -0.355 -6.813 1.00 98.00 66 VAL A O 1
ATOM 503 N N . ARG A 1 67 ? -3.918 -1.469 -7.992 1.00 97.12 67 ARG A N 1
ATOM 504 C CA . ARG A 1 67 ? -5.103 -0.943 -7.309 1.00 97.12 67 ARG A CA 1
ATOM 505 C C . ARG A 1 67 ? -5.767 -2.075 -6.530 1.00 97.12 67 ARG A C 1
ATOM 507 O O . ARG A 1 67 ? -5.997 -3.149 -7.082 1.00 97.12 67 ARG A O 1
ATOM 514 N N . TRP A 1 68 ? -6.085 -1.816 -5.271 1.00 96.50 68 TRP A N 1
ATOM 515 C CA . TRP A 1 68 ? -6.895 -2.667 -4.412 1.00 96.50 68 TRP A CA 1
ATOM 516 C C . TRP A 1 68 ? -8.213 -1.962 -4.107 1.00 96.50 68 TRP A C 1
ATOM 518 O O . TRP A 1 68 ? -8.211 -0.876 -3.524 1.00 96.50 68 TRP A O 1
ATOM 528 N N . ASP A 1 69 ? -9.327 -2.577 -4.495 1.00 96.00 69 ASP A N 1
ATOM 529 C CA . ASP A 1 69 ? -10.648 -1.993 -4.283 1.00 96.00 69 ASP A CA 1
ATOM 530 C C . ASP A 1 69 ? -11.082 -2.119 -2.820 1.00 96.00 69 ASP A C 1
ATOM 532 O O . ASP A 1 69 ? -11.023 -3.201 -2.219 1.00 96.00 69 ASP A O 1
ATOM 536 N N . ALA A 1 70 ? -11.539 -1.003 -2.251 1.00 86.75 70 ALA A N 1
ATOM 537 C CA . ALA A 1 70 ? -12.262 -1.036 -0.990 1.00 86.75 70 ALA A CA 1
ATOM 538 C C . ALA A 1 70 ? -13.610 -1.726 -1.226 1.00 86.75 70 ALA A C 1
ATOM 540 O O . ALA A 1 70 ? -14.318 -1.419 -2.184 1.00 86.75 70 ALA A O 1
ATOM 541 N N . ARG A 1 71 ? -13.930 -2.707 -0.384 1.00 78.38 71 ARG A N 1
ATOM 542 C CA . ARG A 1 71 ? -15.228 -3.387 -0.406 1.00 78.38 71 ARG A CA 1
ATOM 543 C C . ARG A 1 71 ? -16.251 -2.635 0.426 1.00 78.38 71 ARG A C 1
ATOM 545 O O . ARG A 1 71 ? -15.832 -2.051 1.450 1.00 78.38 71 ARG A O 1
#

Foldseek 3Di:
DDDDDDDDDDDDPPPVPVVPPVPPDDPDDPPDDDDDPDDPADDWDDWDADPQGWIWIDGPPVPDIDIHDDD